Protein AF-A0A927LM22-F1 (afdb_monomer)

Solvent-accessible surface area (backbone atoms only — not comparable to full-atom values): 4618 Å² total; per-residue (Å²): 116,45,79,46,39,39,76,64,55,88,98,47,69,40,33,55,55,53,50,53,47,28,61,76,67,73,52,77,60,60,31,40,22,38,55,37,89,47,64,66,53,41,49,54,48,48,54,54,45,68,76,68,54,59,88,84,40,47,78,42,92,33,69,78,55,67,72,58,54,53,50,53,58,57,66,71,76,112

Sequence (78 aa):
MLSLDFDLGWDQPTGMDVVLYMISANRYPREIYLHSSSIVGRKQMYELLYQNKPENVKLASGPVPYEMLLHIAKTRQE

Structure (mmCIF, N/CA/C/O backbone):
data_AF-A0A927LM22-F1
#
_entry.id   AF-A0A927LM22-F1
#
loop_
_atom_site.group_PDB
_atom_site.id
_atom_site.type_symbol
_atom_site.label_atom_id
_atom_site.label_alt_id
_atom_site.label_comp_id
_atom_site.label_asym_id
_atom_site.label_entity_id
_atom_site.label_seq_id
_atom_site.pdbx_PDB_ins_code
_atom_site.Cartn_x
_atom_site.Cartn_y
_atom_site.Cartn_z
_atom_site.occupancy
_atom_site.B_iso_or_equiv
_atom_site.auth_seq_id
_atom_site.auth_comp_id
_atom_site.auth_asym_id
_atom_site.auth_atom_id
_atom_site.pdbx_PDB_model_num
ATOM 1 N N . MET A 1 1 ? -2.363 -5.029 11.923 1.00 89.12 1 MET A N 1
ATOM 2 C CA . MET A 1 1 ? -1.948 -3.925 11.030 1.00 89.12 1 MET A CA 1
ATOM 3 C C . MET A 1 1 ? -1.149 -4.491 9.873 1.00 89.12 1 MET A C 1
ATOM 5 O O . MET A 1 1 ? -0.622 -5.589 10.023 1.00 89.12 1 MET A O 1
ATOM 9 N N . LEU A 1 2 ? -1.044 -3.750 8.772 1.00 95.12 2 LEU A N 1
ATOM 10 C CA . LEU A 1 2 ? -0.132 -4.045 7.672 1.00 95.12 2 LEU A CA 1
ATOM 11 C C . LEU A 1 2 ? 0.776 -2.842 7.406 1.00 95.12 2 LEU A C 1
ATOM 13 O O . LEU A 1 2 ? 0.289 -1.723 7.270 1.00 95.12 2 LEU A O 1
ATOM 17 N N . SER A 1 3 ? 2.076 -3.098 7.293 1.00 95.88 3 SER A N 1
ATOM 18 C CA . SER A 1 3 ? 3.057 -2.151 6.760 1.00 95.88 3 SER A CA 1
ATOM 19 C C . SER A 1 3 ? 3.495 -2.675 5.396 1.00 95.88 3 SER A C 1
ATOM 21 O O . SER A 1 3 ? 3.975 -3.803 5.325 1.00 95.88 3 SER A O 1
ATOM 23 N N . LEU A 1 4 ? 3.297 -1.904 4.324 1.00 96.88 4 LEU A N 1
ATOM 24 C CA . LEU A 1 4 ? 3.513 -2.343 2.940 1.00 96.88 4 LEU A CA 1
ATOM 25 C C . LEU A 1 4 ? 4.521 -1.448 2.202 1.00 96.88 4 LEU A C 1
ATOM 27 O O . LEU A 1 4 ? 4.400 -0.218 2.232 1.00 96.88 4 LEU A O 1
ATOM 31 N N . ASP A 1 5 ? 5.498 -2.079 1.550 1.00 97.38 5 ASP A N 1
ATOM 32 C CA . ASP A 1 5 ? 6.402 -1.454 0.578 1.00 97.38 5 ASP A CA 1
ATOM 33 C C . ASP A 1 5 ? 5.922 -1.763 -0.851 1.00 97.38 5 ASP A C 1
ATOM 35 O O . ASP A 1 5 ? 5.218 -2.745 -1.073 1.00 97.38 5 ASP A O 1
ATOM 39 N N . PHE A 1 6 ? 6.270 -0.909 -1.813 1.00 96.81 6 PHE A N 1
ATOM 40 C CA . PHE A 1 6 ? 6.041 -1.153 -3.235 1.00 96.81 6 PHE A CA 1
ATOM 41 C C . PHE A 1 6 ? 6.986 -2.229 -3.779 1.00 96.81 6 PHE A C 1
ATOM 43 O O . PHE A 1 6 ? 6.569 -3.044 -4.597 1.00 96.81 6 PHE A O 1
ATOM 50 N N . ASP A 1 7 ? 8.242 -2.224 -3.341 1.00 95.94 7 ASP A N 1
ATOM 51 C CA . ASP A 1 7 ? 9.241 -3.209 -3.731 1.00 95.94 7 ASP A CA 1
ATOM 52 C C . ASP A 1 7 ? 9.331 -4.282 -2.642 1.00 95.94 7 ASP A C 1
ATOM 54 O O . ASP A 1 7 ? 9.741 -4.013 -1.513 1.00 95.94 7 ASP A O 1
ATOM 58 N N . LEU A 1 8 ? 8.891 -5.496 -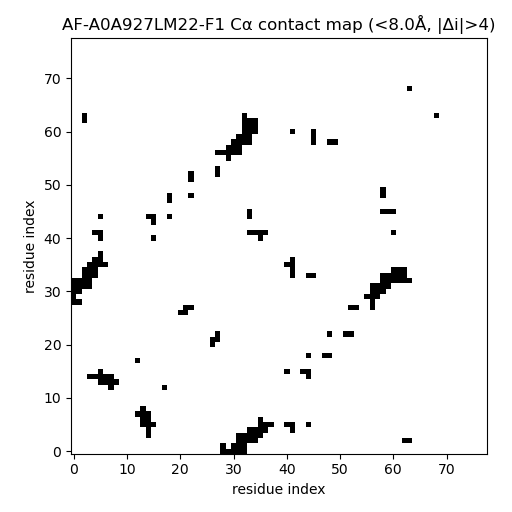2.973 1.00 95.44 8 LEU A N 1
ATOM 59 C CA . LEU A 1 8 ? 8.916 -6.643 -2.061 1.00 95.44 8 LEU A CA 1
ATOM 60 C C . LEU A 1 8 ? 10.099 -7.581 -2.342 1.00 95.44 8 LEU A C 1
ATOM 62 O O . LEU A 1 8 ? 10.188 -8.652 -1.742 1.00 95.44 8 LEU A O 1
ATOM 66 N N . GLY A 1 9 ? 11.021 -7.170 -3.216 1.00 94.25 9 GLY A N 1
ATOM 67 C CA . GLY A 1 9 ? 12.209 -7.923 -3.583 1.00 94.25 9 GLY A CA 1
ATOM 68 C C . GLY A 1 9 ? 12.140 -8.544 -4.977 1.00 94.25 9 GLY A C 1
ATOM 69 O O . GLY A 1 9 ? 11.135 -8.497 -5.686 1.00 94.25 9 GLY A O 1
ATOM 70 N N . TRP A 1 10 ? 13.264 -9.133 -5.380 1.00 93.88 10 TRP A N 1
ATOM 71 C CA . TRP A 1 10 ? 13.421 -9.718 -6.707 1.00 93.88 10 TRP A CA 1
ATOM 72 C C . TRP A 1 10 ? 12.519 -10.944 -6.900 1.00 93.88 10 TRP A C 1
ATOM 74 O O . TRP A 1 10 ? 12.440 -11.805 -6.024 1.00 93.88 10 TRP A O 1
ATOM 84 N N . ASP A 1 11 ? 11.861 -11.010 -8.060 1.00 95.19 11 ASP A N 1
ATOM 85 C CA . ASP A 1 11 ? 10.936 -12.086 -8.450 1.00 95.19 11 ASP A CA 1
ATOM 86 C C . ASP A 1 11 ? 9.750 -12.274 -7.482 1.00 95.19 11 ASP A C 1
ATOM 88 O O . ASP A 1 11 ? 9.150 -13.343 -7.388 1.00 95.19 11 ASP A O 1
ATOM 92 N N . GLN A 1 12 ? 9.407 -11.222 -6.733 1.00 95.75 12 GLN A N 1
ATOM 93 C CA . GLN A 1 12 ? 8.213 -11.172 -5.897 1.00 95.75 12 GLN A CA 1
ATOM 94 C C . GLN A 1 12 ? 7.135 -10.300 -6.549 1.00 95.75 12 GLN A C 1
ATOM 96 O O . GLN A 1 12 ? 7.454 -9.389 -7.320 1.00 95.75 12 GLN A O 1
ATOM 101 N N . PRO A 1 13 ? 5.852 -10.529 -6.216 1.00 95.69 13 PRO A N 1
ATOM 102 C CA . PRO A 1 13 ? 4.809 -9.553 -6.492 1.00 95.69 13 PRO A CA 1
ATOM 103 C C . PRO A 1 13 ? 5.192 -8.189 -5.918 1.00 95.69 13 PRO A C 1
ATOM 105 O O . PRO A 1 13 ? 5.816 -8.096 -4.863 1.00 95.69 13 PRO A O 1
ATOM 108 N N . THR A 1 14 ? 4.783 -7.120 -6.580 1.00 97.75 14 THR A N 1
ATOM 109 C CA . THR A 1 14 ? 4.953 -5.765 -6.060 1.00 97.75 14 THR A CA 1
ATOM 110 C C . THR A 1 14 ? 3.934 -5.480 -4.956 1.00 97.75 14 THR A C 1
ATOM 112 O O . THR A 1 14 ? 2.887 -6.124 -4.844 1.00 97.75 14 THR A O 1
ATOM 115 N N . GLY A 1 15 ? 4.171 -4.435 -4.166 1.00 97.69 15 GLY A N 1
ATOM 116 C CA . GLY A 1 15 ? 3.157 -3.910 -3.252 1.00 97.69 15 GLY A CA 1
ATOM 117 C C . GLY A 1 15 ? 1.871 -3.496 -3.973 1.00 97.69 15 GLY A C 1
ATOM 118 O O . GLY A 1 15 ? 0.786 -3.587 -3.402 1.00 97.69 15 GLY A O 1
ATOM 119 N N . MET A 1 16 ? 1.964 -3.110 -5.248 1.00 98.12 16 MET A N 1
ATOM 120 C CA . MET A 1 16 ? 0.794 -2.820 -6.074 1.00 98.12 16 MET A CA 1
ATOM 121 C C . MET A 1 16 ? -0.054 -4.072 -6.321 1.00 98.12 16 MET A C 1
ATOM 123 O O . MET A 1 16 ? -1.275 -4.010 -6.190 1.00 98.12 16 MET A O 1
ATOM 127 N N . ASP A 1 17 ? 0.572 -5.215 -6.604 1.00 98.31 17 ASP A N 1
ATOM 128 C CA . ASP A 1 17 ? -0.137 -6.489 -6.779 1.00 98.31 17 ASP A CA 1
ATOM 129 C C . ASP A 1 17 ? -0.877 -6.885 -5.496 1.00 98.31 17 ASP A C 1
ATOM 131 O O . ASP A 1 17 ? -2.030 -7.320 -5.529 1.00 98.31 17 ASP A O 1
ATOM 135 N N . VAL A 1 18 ? -0.252 -6.639 -4.341 1.00 98.06 18 VAL A N 1
ATOM 136 C CA . VAL A 1 18 ? -0.873 -6.833 -3.027 1.00 98.06 18 VAL A CA 1
ATOM 137 C C . VAL A 1 18 ? -2.095 -5.920 -2.843 1.00 98.06 18 VAL A C 1
ATOM 139 O O . VAL A 1 18 ? -3.138 -6.387 -2.382 1.00 98.06 18 VAL A O 1
ATOM 142 N N . VAL A 1 19 ? -2.012 -4.642 -3.232 1.00 98.31 19 VAL A N 1
ATOM 143 C CA . VAL A 1 19 ? -3.150 -3.702 -3.189 1.00 98.31 19 VAL A CA 1
ATOM 144 C C . VAL A 1 19 ? -4.291 -4.158 -4.099 1.00 98.31 19 VAL A C 1
ATOM 146 O O . VAL A 1 19 ? -5.444 -4.188 -3.667 1.00 98.31 19 VAL A O 1
ATOM 149 N N . LEU A 1 20 ? -3.990 -4.557 -5.335 1.00 98.50 20 LEU A N 1
ATOM 150 C CA . LEU A 1 20 ? -4.994 -5.055 -6.278 1.00 98.50 20 LEU A CA 1
ATOM 151 C C . LEU A 1 20 ? -5.681 -6.323 -5.755 1.00 98.50 20 LEU A C 1
ATOM 153 O O . LEU A 1 20 ? -6.902 -6.472 -5.876 1.00 98.50 20 LEU A O 1
ATOM 157 N N . TYR A 1 21 ? -4.928 -7.211 -5.107 1.00 98.38 21 TY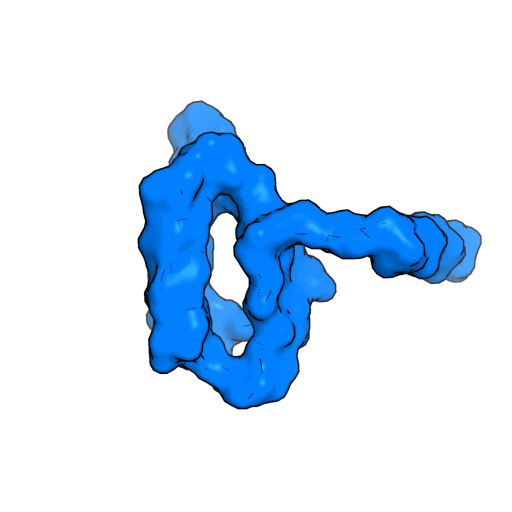R A N 1
ATOM 158 C CA . TYR A 1 21 ? -5.493 -8.380 -4.443 1.00 98.38 21 TYR A CA 1
ATOM 159 C C . TYR A 1 21 ? -6.421 -8.001 -3.278 1.00 98.38 21 TYR A C 1
ATOM 161 O O . TYR A 1 21 ? -7.515 -8.550 -3.174 1.00 98.38 21 TYR A O 1
ATOM 169 N N . MET A 1 22 ? -6.047 -7.039 -2.425 1.00 98.00 22 MET A N 1
ATOM 170 C CA . MET A 1 22 ? -6.919 -6.577 -1.329 1.00 98.00 22 MET A CA 1
ATOM 171 C C . MET A 1 22 ? -8.260 -6.064 -1.838 1.00 98.00 22 MET A C 1
ATOM 173 O O . MET A 1 22 ? -9.303 -6.406 -1.278 1.00 98.00 22 MET A O 1
ATOM 177 N N . ILE A 1 23 ? -8.219 -5.268 -2.909 1.00 98.19 23 ILE A N 1
ATOM 178 C CA . ILE A 1 23 ? -9.407 -4.685 -3.525 1.00 98.19 23 ILE A CA 1
ATOM 179 C C . ILE A 1 23 ? -10.280 -5.787 -4.124 1.00 98.19 23 ILE A C 1
ATOM 181 O O . ILE A 1 23 ? -11.452 -5.900 -3.771 1.00 98.19 23 ILE A O 1
ATOM 185 N N . SER A 1 24 ? -9.706 -6.641 -4.974 1.00 98.19 24 SER A N 1
ATOM 186 C CA . SER A 1 24 ? -10.455 -7.708 -5.651 1.00 98.19 24 SER A CA 1
ATOM 187 C C . SER A 1 24 ? -11.020 -8.759 -4.691 1.00 98.19 24 SER A C 1
ATOM 189 O O . SER A 1 24 ? -12.134 -9.237 -4.892 1.00 98.19 24 SER A O 1
ATOM 191 N N . ALA A 1 25 ? -10.299 -9.092 -3.620 1.00 97.88 25 ALA A N 1
ATOM 192 C CA . ALA A 1 25 ? -10.756 -10.038 -2.605 1.00 97.88 25 ALA A CA 1
ATOM 193 C C . ALA A 1 25 ? -11.663 -9.398 -1.537 1.00 97.88 25 ALA A C 1
ATOM 195 O O . ALA A 1 25 ? -12.162 -10.116 -0.668 1.00 97.88 25 ALA A O 1
ATOM 196 N N . ASN A 1 26 ? -11.843 -8.072 -1.560 1.00 97.06 26 ASN A N 1
ATOM 197 C CA . ASN A 1 26 ? -12.472 -7.283 -0.498 1.00 97.06 26 ASN A CA 1
ATOM 198 C C . ASN A 1 26 ? -11.909 -7.618 0.901 1.00 97.06 26 ASN A C 1
ATOM 200 O O . ASN A 1 26 ? -12.643 -7.831 1.870 1.00 97.06 26 ASN A O 1
ATOM 204 N N . ARG A 1 27 ? -10.580 -7.728 1.001 1.00 97.19 27 ARG A N 1
ATOM 205 C CA . ARG A 1 27 ? -9.864 -8.107 2.226 1.00 97.19 27 ARG A CA 1
ATOM 206 C C . ARG A 1 27 ? -8.904 -7.006 2.632 1.00 97.19 27 ARG A C 1
ATOM 208 O O . ARG A 1 27 ? -7.859 -6.830 2.016 1.00 97.19 27 ARG A O 1
ATOM 215 N N . TYR A 1 28 ? -9.232 -6.331 3.730 1.00 97.69 28 TYR A N 1
ATOM 216 C CA . TYR A 1 28 ? -8.440 -5.224 4.250 1.00 97.69 28 TYR A CA 1
ATOM 217 C C . TYR A 1 28 ? -8.050 -5.457 5.713 1.00 97.69 28 TYR A C 1
ATOM 219 O O . TYR A 1 28 ? -8.894 -5.848 6.526 1.00 97.69 28 TYR A O 1
ATOM 227 N N . PRO A 1 29 ? -6.791 -5.192 6.097 1.00 96.69 29 PRO A N 1
ATOM 228 C CA . PRO A 1 29 ? -6.442 -5.052 7.502 1.00 96.69 29 PRO A CA 1
ATOM 229 C C . PRO A 1 29 ? -7.081 -3.771 8.063 1.00 96.69 29 PRO A C 1
ATOM 231 O O . PRO A 1 29 ? -7.382 -2.835 7.329 1.00 96.69 29 PRO A O 1
ATOM 234 N N . ARG A 1 30 ? -7.239 -3.691 9.389 1.00 96.69 30 ARG A N 1
ATOM 235 C CA . ARG A 1 30 ? -7.809 -2.492 10.040 1.00 96.69 30 ARG A CA 1
ATOM 236 C C . ARG A 1 30 ? -6.968 -1.225 9.840 1.00 96.69 30 ARG A C 1
ATOM 238 O O . ARG A 1 30 ? -7.505 -0.124 9.871 1.00 96.69 30 ARG A O 1
ATOM 245 N N . GLU A 1 31 ? -5.657 -1.380 9.671 1.00 96.94 31 GLU A N 1
ATOM 246 C CA . GLU A 1 31 ? -4.702 -0.275 9.545 1.00 96.94 31 GLU A CA 1
ATOM 247 C C . GLU A 1 31 ? -3.635 -0.641 8.508 1.00 96.94 31 GLU A C 1
ATOM 249 O O . GLU A 1 31 ? -3.069 -1.741 8.585 1.00 96.94 31 GLU A O 1
ATOM 254 N N . ILE A 1 32 ? -3.387 0.267 7.560 1.00 97.75 32 ILE A N 1
ATOM 255 C CA . ILE A 1 32 ? -2.420 0.143 6.463 1.00 97.75 32 ILE A CA 1
ATOM 256 C C . ILE A 1 32 ? -1.439 1.319 6.513 1.00 97.75 32 ILE A C 1
ATOM 258 O O . ILE A 1 32 ? -1.855 2.480 6.498 1.00 97.75 32 ILE A O 1
ATOM 262 N N . TYR A 1 33 ? -0.145 1.010 6.502 1.00 97.62 33 TYR A N 1
ATOM 263 C CA . TYR A 1 33 ? 0.960 1.968 6.473 1.00 97.62 33 TYR A CA 1
ATOM 264 C C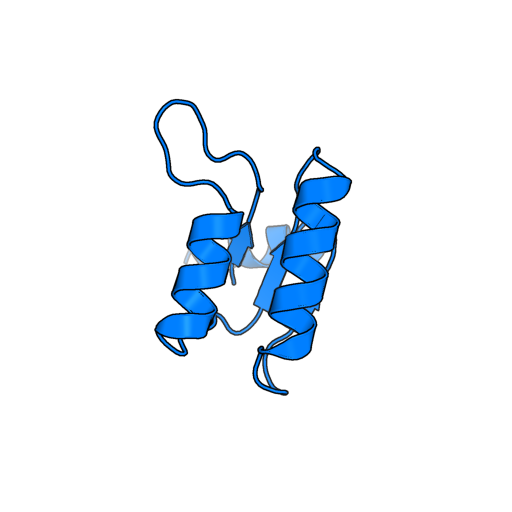 . TYR A 1 33 ? 1.808 1.745 5.218 1.00 97.62 33 TYR A C 1
ATOM 266 O O . TYR A 1 33 ? 2.378 0.669 5.037 1.00 97.62 33 TYR A O 1
ATOM 274 N N . LEU A 1 34 ? 1.883 2.742 4.335 1.00 97.50 34 LEU A N 1
ATOM 275 C CA . LEU A 1 34 ? 2.669 2.666 3.102 1.00 97.50 34 LEU A CA 1
ATOM 276 C C . LEU A 1 34 ? 4.034 3.328 3.304 1.00 97.50 34 LEU A C 1
ATOM 278 O O . LEU A 1 34 ? 4.118 4.545 3.468 1.00 97.50 34 LEU A O 1
ATOM 282 N N . HIS A 1 35 ? 5.104 2.537 3.251 1.00 93.88 35 HIS A N 1
ATOM 283 C CA . HIS A 1 35 ? 6.451 2.959 3.655 1.00 93.88 35 HIS A CA 1
ATOM 284 C C . HIS A 1 35 ? 7.507 2.766 2.559 1.00 93.88 35 HIS A C 1
ATOM 286 O O . HIS A 1 35 ? 8.667 2.528 2.858 1.00 93.88 35 HIS A O 1
ATOM 292 N N . SER A 1 36 ? 7.109 2.927 1.293 1.00 92.88 36 SER A N 1
ATOM 293 C CA . SER A 1 36 ? 8.025 2.752 0.163 1.00 92.88 36 SER A CA 1
ATOM 294 C C . SER A 1 36 ? 8.889 3.970 -0.148 1.00 92.88 36 SER A C 1
ATOM 296 O O . SER A 1 36 ? 8.420 5.112 -0.074 1.00 92.88 36 SER A O 1
ATOM 298 N N . SER A 1 37 ? 10.122 3.704 -0.586 1.00 92.56 37 SER A N 1
ATOM 299 C CA . SER A 1 37 ? 11.044 4.680 -1.186 1.00 92.56 37 SER A CA 1
ATOM 300 C C . SER A 1 37 ? 10.607 5.136 -2.586 1.00 92.56 37 SER A C 1
ATOM 302 O O . SER A 1 37 ? 10.968 6.231 -3.017 1.00 92.56 37 SER A O 1
ATOM 304 N N . SER A 1 38 ? 9.788 4.348 -3.293 1.00 95.06 38 SER A N 1
ATOM 305 C CA . SER A 1 38 ? 9.194 4.761 -4.569 1.00 95.06 38 SER A CA 1
ATOM 306 C C . SER A 1 38 ? 8.045 5.740 -4.324 1.00 95.06 38 SER A C 1
ATOM 308 O O . SER A 1 38 ? 6.944 5.341 -3.944 1.00 95.06 38 SER A O 1
ATOM 310 N N . ILE A 1 39 ? 8.277 7.037 -4.556 1.00 94.81 39 ILE A N 1
ATOM 311 C CA . ILE A 1 39 ? 7.245 8.079 -4.386 1.00 94.81 39 ILE A CA 1
ATOM 312 C C . ILE A 1 39 ? 6.040 7.801 -5.293 1.00 94.81 39 ILE A C 1
ATOM 314 O O . ILE A 1 39 ? 4.896 7.908 -4.849 1.00 94.81 39 ILE A O 1
ATOM 318 N N . VAL A 1 40 ? 6.298 7.419 -6.547 1.00 96.62 40 VAL A N 1
ATOM 319 C CA . VAL A 1 40 ? 5.252 7.117 -7.533 1.00 96.62 40 VAL A CA 1
ATOM 320 C C . VAL A 1 40 ? 4.461 5.882 -7.109 1.00 96.62 40 VAL A C 1
ATOM 322 O O . VAL A 1 40 ? 3.237 5.955 -7.025 1.00 96.62 40 VAL A O 1
ATOM 325 N N . GLY A 1 41 ? 5.147 4.790 -6.756 1.00 96.75 41 GLY A N 1
ATOM 326 C CA . GLY A 1 41 ? 4.497 3.555 -6.314 1.00 96.75 41 GLY A CA 1
ATOM 327 C C . GLY A 1 41 ? 3.674 3.756 -5.041 1.00 96.75 41 GLY A C 1
ATOM 328 O O . GLY A 1 41 ? 2.518 3.343 -4.967 1.00 96.75 41 GLY A O 1
ATOM 329 N N . ARG A 1 42 ? 4.221 4.481 -4.056 1.00 97.38 42 ARG A N 1
ATOM 330 C CA . ARG A 1 42 ? 3.507 4.830 -2.820 1.00 97.38 42 ARG A CA 1
ATOM 331 C C . ARG A 1 42 ? 2.253 5.657 -3.096 1.00 97.38 42 ARG A C 1
ATOM 333 O O . ARG A 1 42 ? 1.212 5.374 -2.507 1.00 97.38 42 ARG A O 1
ATOM 340 N N . LYS A 1 43 ? 2.335 6.650 -3.987 1.00 97.75 43 LYS A N 1
ATOM 341 C CA . LYS A 1 43 ? 1.192 7.489 -4.368 1.00 97.75 43 LYS A CA 1
ATOM 342 C C . LYS A 1 43 ? 0.094 6.669 -5.052 1.00 97.75 43 LYS A C 1
ATOM 344 O O . LYS A 1 43 ? -1.055 6.763 -4.638 1.00 97.75 43 LYS A O 1
ATOM 349 N N . GLN A 1 44 ? 0.450 5.831 -6.025 1.00 98.06 44 GLN A N 1
ATOM 350 C CA . GLN A 1 44 ? -0.505 4.973 -6.737 1.00 98.06 44 GLN A CA 1
ATOM 351 C C . GLN A 1 44 ? -1.225 4.002 -5.792 1.00 98.06 44 GLN A C 1
ATOM 353 O O . GLN A 1 44 ? -2.452 3.911 -5.815 1.00 98.06 44 GLN A O 1
ATOM 358 N N . MET A 1 45 ? -0.477 3.330 -4.910 1.00 98.25 45 MET A N 1
ATOM 359 C CA . MET A 1 45 ? -1.061 2.457 -3.888 1.00 98.25 45 MET A CA 1
ATOM 360 C C . MET A 1 45 ? -1.999 3.229 -2.953 1.00 98.25 45 MET A C 1
ATOM 362 O O . MET A 1 45 ? -3.090 2.752 -2.648 1.00 98.25 45 MET A O 1
ATOM 366 N N . TYR A 1 46 ? -1.593 4.424 -2.507 1.00 98.38 46 TYR A N 1
ATOM 367 C CA . TYR A 1 46 ? -2.411 5.250 -1.620 1.00 98.38 46 TYR A CA 1
ATOM 368 C C . TYR A 1 46 ? -3.727 5.657 -2.283 1.00 98.38 46 TYR A C 1
ATOM 370 O O . TYR A 1 46 ? -4.780 5.503 -1.673 1.00 98.38 46 TYR A O 1
ATOM 378 N N . GLU A 1 47 ? -3.682 6.154 -3.519 1.00 98.31 47 GLU A N 1
ATOM 379 C CA . GLU A 1 47 ? -4.869 6.606 -4.252 1.00 98.31 47 GLU A CA 1
ATOM 380 C C . GLU A 1 47 ? -5.873 5.465 -4.454 1.00 98.31 47 GLU A C 1
ATOM 382 O O . GLU A 1 47 ? -7.054 5.631 -4.144 1.00 98.31 47 GLU A O 1
ATOM 387 N N . LEU A 1 48 ? -5.408 4.285 -4.876 1.00 98.25 48 LEU A N 1
ATOM 388 C CA . LEU A 1 48 ? -6.278 3.121 -5.057 1.00 98.25 48 LEU A CA 1
ATOM 389 C C . LEU A 1 48 ? -6.900 2.641 -3.750 1.00 98.25 48 LEU A C 1
ATOM 391 O O . LEU A 1 48 ? -8.108 2.398 -3.694 1.00 98.25 48 LEU A O 1
ATOM 395 N N . LEU A 1 49 ? -6.100 2.519 -2.689 1.00 98.25 49 LEU A N 1
ATOM 396 C CA . LEU A 1 49 ? -6.615 2.128 -1.382 1.00 98.25 49 LEU A CA 1
ATOM 397 C C . LEU A 1 49 ? -7.588 3.172 -0.841 1.00 98.25 49 LEU A C 1
ATOM 399 O O . LEU A 1 49 ? -8.615 2.800 -0.290 1.00 98.25 49 LEU A O 1
ATOM 403 N N . TYR A 1 50 ? -7.313 4.465 -1.009 1.00 97.88 50 TYR A N 1
ATOM 404 C CA . TYR A 1 50 ? -8.199 5.528 -0.540 1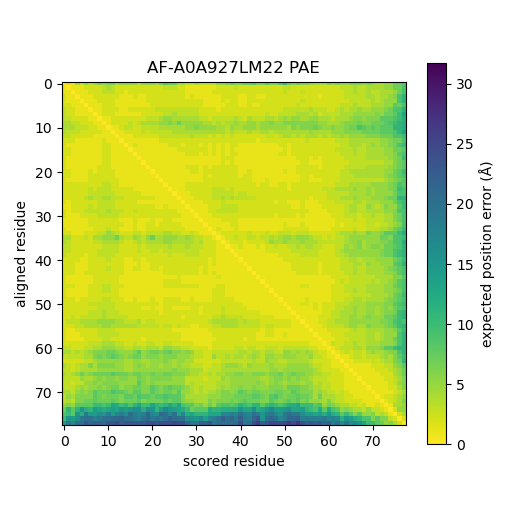.00 97.88 50 TYR A CA 1
ATOM 405 C C . TYR A 1 50 ? -9.574 5.471 -1.216 1.00 97.88 50 TYR A C 1
ATOM 407 O O . TYR A 1 50 ? -10.583 5.673 -0.5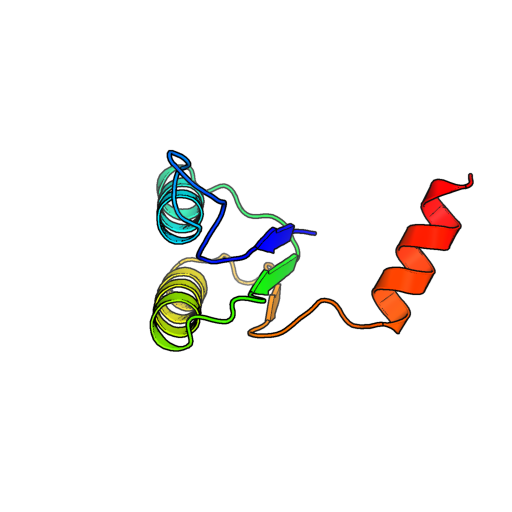48 1.00 97.88 50 TYR A O 1
ATOM 415 N N . GLN A 1 51 ? -9.617 5.145 -2.510 1.00 98.00 51 GLN A N 1
ATOM 416 C CA . GLN A 1 51 ? -10.859 5.025 -3.278 1.00 98.00 51 GLN A CA 1
ATOM 417 C C . GLN A 1 51 ? -11.678 3.768 -2.947 1.00 98.00 51 GLN A C 1
ATOM 419 O O . GLN A 1 51 ? -12.896 3.794 -3.089 1.00 98.00 51 GLN A O 1
ATOM 424 N N . ASN A 1 52 ? -11.029 2.674 -2.536 1.00 98.25 52 ASN A N 1
ATOM 425 C CA . ASN A 1 52 ? -11.675 1.358 -2.432 1.00 98.25 52 ASN A CA 1
ATOM 426 C C . ASN A 1 52 ? -11.791 0.817 -1.001 1.00 98.25 52 ASN A C 1
ATOM 428 O O . ASN A 1 52 ? -12.582 -0.095 -0.755 1.00 98.25 52 ASN A O 1
ATOM 432 N N . LYS A 1 53 ? -11.003 1.331 -0.048 1.00 97.69 53 LYS A N 1
ATOM 433 C CA . LYS A 1 53 ? -11.024 0.827 1.327 1.00 97.69 53 LYS A CA 1
ATOM 434 C C . LYS A 1 53 ? -12.387 1.108 1.984 1.00 97.69 53 LYS A C 1
ATOM 436 O O . LYS A 1 53 ? -12.944 2.194 1.814 1.00 97.69 53 LYS A O 1
ATOM 441 N N . PRO A 1 54 ? -12.869 0.206 2.847 1.00 97.19 54 PRO A N 1
ATOM 442 C CA . PRO A 1 54 ? -13.960 0.507 3.765 1.00 97.19 54 PRO A CA 1
ATOM 443 C C . PRO A 1 54 ? -13.652 1.705 4.685 1.00 97.19 54 PRO A C 1
ATOM 445 O O . PRO A 1 54 ? -12.491 1.992 5.007 1.00 97.19 54 PRO A O 1
ATOM 448 N N . GLU A 1 55 ? -14.691 2.388 5.170 1.00 96.31 55 GLU A N 1
ATOM 449 C CA . GLU A 1 55 ? -14.547 3.567 6.043 1.00 96.31 55 GLU A CA 1
ATOM 450 C C . GLU A 1 55 ? -13.768 3.267 7.331 1.00 96.31 55 GLU A C 1
ATOM 452 O O . GLU A 1 55 ? -12.957 4.079 7.775 1.00 96.31 55 GLU A O 1
ATOM 457 N N . ASN A 1 56 ? -13.948 2.070 7.894 1.00 96.62 56 ASN A N 1
ATOM 458 C CA . ASN A 1 56 ? -13.307 1.638 9.135 1.00 96.62 56 ASN A CA 1
ATOM 459 C C . ASN A 1 56 ? -11.817 1.272 8.987 1.00 96.62 56 ASN A C 1
ATOM 461 O O . ASN A 1 56 ? -11.174 0.944 9.986 1.00 96.62 56 ASN A O 1
ATOM 465 N N . VAL A 1 57 ? -11.261 1.303 7.772 1.00 97.75 57 VAL A N 1
ATOM 466 C CA . VAL A 1 57 ? -9.837 1.043 7.521 1.00 97.75 57 VAL A CA 1
ATOM 467 C C . VAL A 1 57 ? -9.048 2.345 7.610 1.00 97.75 57 VAL A C 1
ATOM 469 O O . VAL A 1 57 ? -9.313 3.297 6.871 1.00 97.75 57 VAL A O 1
ATOM 472 N N . LYS A 1 58 ? -8.032 2.384 8.475 1.00 97.25 58 LYS A N 1
ATOM 473 C CA . LYS A 1 58 ? -7.070 3.493 8.525 1.00 97.25 58 LYS A CA 1
ATOM 474 C C . LYS A 1 58 ? -5.996 3.307 7.457 1.00 97.25 58 LYS A C 1
ATOM 476 O O . LYS A 1 58 ? -5.449 2.216 7.316 1.00 97.25 58 LYS A O 1
ATOM 481 N N . LEU A 1 59 ? -5.671 4.383 6.748 1.00 97.62 59 LEU A N 1
ATOM 482 C CA . LEU A 1 59 ? -4.641 4.408 5.713 1.00 97.62 59 LEU A CA 1
ATOM 483 C C . LEU A 1 59 ? -3.687 5.575 5.972 1.00 97.62 59 LEU A C 1
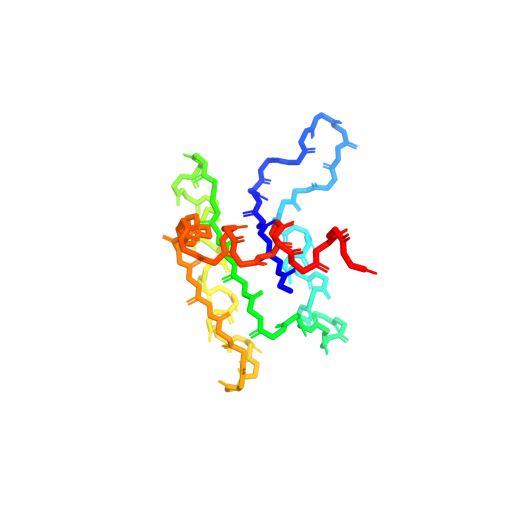ATOM 485 O O . LEU A 1 59 ? -4.134 6.712 6.104 1.00 97.62 59 LEU A O 1
ATOM 489 N N . ALA A 1 60 ? -2.388 5.293 6.022 1.00 96.44 60 ALA A N 1
ATOM 490 C CA . ALA A 1 60 ? -1.340 6.289 6.202 1.00 96.44 60 ALA A CA 1
ATOM 491 C C . ALA A 1 60 ? -0.258 6.154 5.119 1.00 96.44 60 ALA A C 1
ATOM 493 O O . ALA A 1 60 ? 0.198 5.053 4.811 1.00 96.44 60 ALA A O 1
ATOM 494 N N . SER A 1 61 ? 0.184 7.287 4.565 1.00 92.94 61 SER A N 1
ATOM 495 C CA . SER A 1 61 ? 1.325 7.359 3.639 1.00 92.94 61 SER A CA 1
ATOM 496 C C . SER A 1 61 ? 2.618 7.659 4.404 1.00 92.94 61 SER A C 1
ATOM 498 O O . SER A 1 61 ? 3.198 8.738 4.274 1.00 92.94 61 SER A O 1
ATOM 500 N N . GLY A 1 62 ? 3.053 6.710 5.224 1.00 89.56 62 GLY A N 1
ATOM 501 C CA . GLY A 1 62 ? 4.280 6.802 6.004 1.00 89.56 62 GLY A CA 1
ATOM 502 C C . GLY A 1 62 ? 4.528 5.534 6.823 1.00 89.56 62 GLY A C 1
ATOM 503 O O . GLY A 1 62 ? 3.690 4.627 6.810 1.00 89.56 62 GLY A O 1
ATOM 504 N N . PRO A 1 63 ? 5.668 5.459 7.531 1.00 88.44 63 PRO A N 1
ATOM 505 C CA . PRO A 1 63 ? 5.976 4.333 8.404 1.00 88.44 63 PRO A CA 1
ATOM 506 C C . PRO A 1 63 ? 4.993 4.242 9.577 1.00 88.44 63 PRO A C 1
ATOM 508 O O . PRO A 1 63 ? 4.308 5.206 9.927 1.00 88.44 63 PRO A O 1
ATOM 511 N N . VAL A 1 64 ? 4.957 3.071 10.212 1.00 90.56 64 VAL A N 1
ATOM 512 C CA . VAL A 1 64 ? 4.240 2.872 11.476 1.00 90.56 64 VAL A CA 1
ATOM 513 C C . VAL A 1 64 ? 4.822 3.818 12.545 1.00 90.56 64 VAL A C 1
ATOM 515 O O . VAL A 1 64 ? 6.047 3.864 12.686 1.00 90.56 64 VAL A O 1
ATOM 518 N N . PRO A 1 65 ? 3.992 4.559 13.308 1.00 91.38 65 PRO A N 1
ATOM 519 C CA . PRO A 1 65 ? 4.463 5.430 14.384 1.00 91.38 65 PRO A CA 1
ATOM 520 C C . PRO A 1 65 ? 5.305 4.683 15.424 1.00 91.38 65 PRO A C 1
ATOM 522 O O . PRO A 1 65 ? 5.008 3.539 15.777 1.00 91.38 65 PRO A O 1
ATOM 525 N N . TYR A 1 66 ? 6.335 5.340 15.954 1.00 90.62 66 TYR A N 1
ATOM 526 C CA . TYR A 1 66 ? 7.287 4.713 16.872 1.00 90.62 66 TYR A CA 1
ATOM 527 C C . TYR A 1 66 ? 6.627 4.220 18.168 1.00 90.62 66 TYR A C 1
ATOM 529 O O . TYR A 1 66 ? 6.902 3.116 18.636 1.00 90.62 66 TYR A O 1
ATOM 537 N N . GLU A 1 67 ? 5.689 4.989 18.715 1.00 90.44 67 GLU A N 1
ATOM 538 C CA . GLU A 1 67 ? 4.944 4.639 19.926 1.00 90.44 67 GLU A CA 1
ATOM 539 C C . GLU A 1 67 ? 4.133 3.353 19.726 1.00 90.44 67 GLU A C 1
ATOM 541 O O . GLU A 1 67 ? 4.037 2.514 20.625 1.00 90.44 67 GLU A O 1
ATOM 546 N N . MET A 1 68 ? 3.591 3.167 18.520 1.00 88.31 68 MET A N 1
ATOM 547 C CA . MET A 1 68 ? 2.870 1.956 18.146 1.00 88.31 68 MET A CA 1
ATOM 548 C C . MET A 1 68 ? 3.820 0.759 18.040 1.00 88.31 68 MET A C 1
ATOM 550 O O . MET A 1 68 ? 3.491 -0.313 18.545 1.00 88.31 68 MET A O 1
ATOM 554 N N . LEU A 1 69 ? 5.013 0.931 17.460 1.00 89.62 69 LEU A N 1
ATOM 555 C CA . LEU A 1 69 ? 6.034 -0.125 17.420 1.00 89.62 69 LEU A CA 1
ATOM 556 C C . LEU A 1 69 ? 6.438 -0.578 18.831 1.00 89.62 69 LEU A C 1
ATOM 558 O O . LEU A 1 69 ? 6.520 -1.7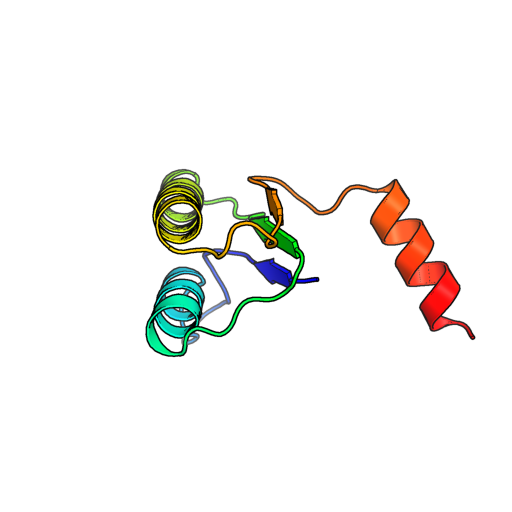81 19.085 1.00 89.62 69 LEU A O 1
ATOM 562 N N . LEU A 1 70 ? 6.616 0.364 19.765 1.00 91.19 70 LEU A N 1
ATOM 563 C CA . LEU A 1 70 ? 6.903 0.058 21.169 1.00 91.19 70 LEU A CA 1
ATOM 564 C C . LEU A 1 70 ? 5.770 -0.722 21.842 1.00 91.19 70 LEU A C 1
ATOM 566 O O . LEU A 1 70 ? 6.035 -1.648 22.606 1.00 91.19 70 LEU A O 1
ATOM 570 N N . HIS A 1 71 ? 4.514 -0.365 21.569 1.00 88.19 71 HIS A N 1
ATOM 571 C CA . HIS A 1 71 ? 3.364 -1.087 22.108 1.00 88.19 71 HIS A CA 1
ATOM 572 C C . HIS A 1 71 ? 3.317 -2.537 21.600 1.00 88.19 71 HIS A C 1
ATOM 574 O O . HIS A 1 71 ? 3.232 -3.457 22.408 1.00 88.19 71 HIS A O 1
ATOM 580 N N . ILE A 1 72 ? 3.480 -2.757 20.288 1.00 87.50 72 ILE A N 1
ATOM 581 C CA . ILE A 1 72 ? 3.524 -4.107 19.694 1.00 87.50 72 ILE A CA 1
ATOM 582 C C . ILE A 1 72 ? 4.656 -4.941 20.298 1.00 87.50 72 ILE A C 1
ATOM 584 O O . ILE A 1 72 ? 4.469 -6.123 20.577 1.00 87.50 72 ILE A O 1
ATOM 588 N N . ALA A 1 73 ? 5.839 -4.343 20.472 1.00 88.38 73 ALA A N 1
ATOM 589 C CA . ALA A 1 73 ? 6.998 -5.036 21.020 1.00 88.38 73 ALA A CA 1
ATOM 590 C C . ALA A 1 73 ? 6.747 -5.530 22.453 1.00 88.38 73 ALA A C 1
ATOM 592 O O . ALA A 1 73 ? 7.145 -6.644 22.777 1.00 88.38 73 ALA A O 1
ATOM 593 N N . LYS A 1 74 ? 6.047 -4.738 23.277 1.00 88.31 74 LYS A N 1
ATOM 594 C CA . LYS A 1 74 ? 5.664 -5.123 24.643 1.00 88.31 74 LYS A CA 1
ATOM 595 C C . LYS A 1 74 ? 4.649 -6.264 24.651 1.00 88.31 74 LYS A C 1
ATOM 597 O O . LYS A 1 74 ? 4.878 -7.264 25.314 1.00 88.31 74 LYS A O 1
ATOM 602 N N . THR A 1 75 ? 3.583 -6.160 23.859 1.00 85.62 75 THR A N 1
ATOM 603 C CA . THR A 1 75 ? 2.511 -7.174 23.820 1.00 85.62 75 THR A CA 1
ATOM 604 C C . THR A 1 75 ? 2.955 -8.513 23.215 1.00 85.62 75 THR A C 1
ATOM 606 O O . THR A 1 75 ? 2.290 -9.517 23.410 1.00 85.62 75 THR A O 1
ATOM 609 N N . ARG A 1 76 ? 4.066 -8.564 22.466 1.00 74.56 76 ARG A N 1
ATOM 610 C CA 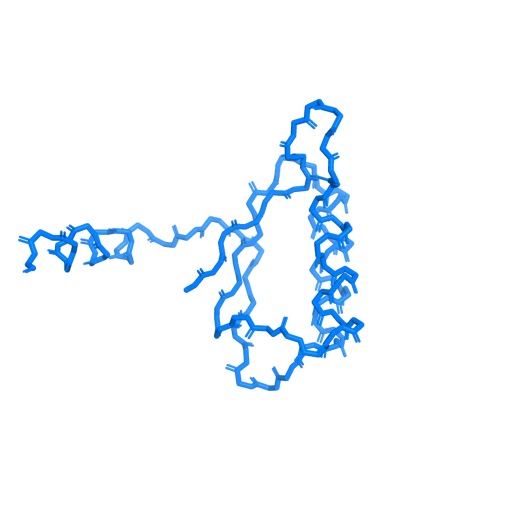. ARG A 1 76 ? 4.627 -9.821 21.924 1.00 74.56 76 ARG A CA 1
ATOM 611 C C . ARG A 1 76 ? 5.481 -10.617 22.918 1.00 74.56 76 ARG A C 1
ATOM 613 O O . ARG A 1 76 ? 5.895 -11.720 22.573 1.00 74.56 76 ARG A O 1
ATOM 620 N N . GLN A 1 77 ? 5.809 -10.050 24.077 1.00 60.47 77 GLN A N 1
ATOM 621 C CA . GLN A 1 77 ? 6.596 -10.719 25.122 1.00 60.47 77 GLN A CA 1
ATOM 62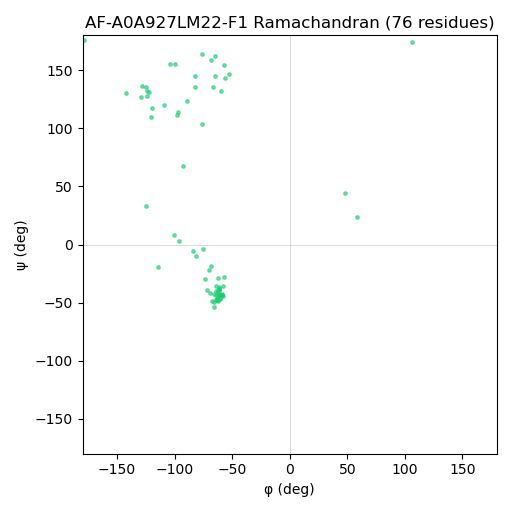2 C C . GLN A 1 77 ? 5.719 -11.366 26.210 1.00 60.47 77 GLN A C 1
ATOM 624 O O . GLN A 1 77 ? 6.260 -11.921 27.165 1.00 60.47 77 GLN A O 1
ATOM 629 N N . GLU A 1 78 ? 4.396 -11.298 26.051 1.00 50.91 78 GLU A N 1
ATOM 630 C CA . GLU A 1 78 ? 3.364 -11.908 26.902 1.00 50.91 78 GLU A CA 1
ATOM 631 C C . GLU A 1 78 ? 2.710 -13.091 26.172 1.00 50.91 78 GLU A C 1
ATOM 633 O O . GLU A 1 78 ? 2.394 -14.092 26.854 1.00 50.91 78 GLU A O 1
#

Secondary structure (DSSP, 8-state):
-EEE-S---TTS--HHHHHHHHHHTT---SEEEE--S-HHHHHHHHHHHHHHS-TT-EEESSPPPHHHHHHHHHHTT-

pLDDT: mean 94.04, std 7.49, range [50.91, 98.5]

Foldseek 3Di:
DDEAEQDPDPPDHGSVVVLVCCQVVVNDDQEYEYAYPPPVSLVVSQVSCVVRPDPSHHYYDHDDDPVVVVVVVVVVVD

Mean predicted aligned error: 3.58 Å

Radius of gyration: 13.14 Å; Cα contacts (8 Å, |Δi|>4): 100; chains: 1; bounding box: 28×20×35 Å

Nearest PDB structures (foldseek):
  8aer-assembly1_A  TM=4.512E-01  e=2.946E+00  Chloroflexus aurantiacus J-10-fl
  6qe6-assembly2_B  TM=4.639E-01  e=2.408E+00  Mycoplasma capricolum subsp. capricolum
  6cgj-assembly1_A  TM=4.477E-01  e=3.370E+00  Legionella pneumophila subsp. pneumophila str. Philadelphia 1
  6xht-assembly3_E  TM=3.373E-01  e=1.721E+00  Staphylococcus aureus
  8ri0-assembly1_B  TM=3.853E-01  e=3.604E+00  Calditerrivibrio nitroreducens DSM 19672